Protein AF-A0A6A5ALA7-F1 (afdb_monomer)

Secondary structure (DSSP, 8-state):
--HHHHHHHHHHHHHHHHHHHTS--STTS----HHHHHHHHHHHTTTSTTHHHHHHHHHHHHHHTTT----HHHHHHHHHHHHS-HHHHH--GGGGTT---

Structure (mmCIF, N/CA/C/O backbone):
data_AF-A0A6A5ALA7-F1
#
_entry.id   AF-A0A6A5ALA7-F1
#
loop_
_atom_site.group_PDB
_atom_site.id
_atom_site.type_symbol
_atom_site.label_atom_id
_atom_site.label_alt_id
_atom_site.label_comp_id
_atom_site.label_asym_id
_atom_site.label_entity_id
_atom_site.label_seq_id
_atom_site.pdbx_PDB_ins_code
_atom_site.Cartn_x
_atom_site.Cartn_y
_atom_site.Cartn_z
_atom_site.occupancy
_atom_site.B_iso_or_equiv
_atom_site.auth_seq_id
_atom_site.auth_comp_id
_atom_site.auth_asym_id
_atom_site.auth_atom_id
_atom_site.pdbx_PDB_model_num
ATOM 1 N N . LEU A 1 1 ? 11.731 -14.757 -5.424 1.00 81.56 1 LEU A N 1
ATOM 2 C CA . LEU A 1 1 ? 10.448 -14.180 -4.951 1.00 81.56 1 LEU A CA 1
ATOM 3 C C . LEU A 1 1 ? 10.334 -12.790 -5.544 1.00 81.56 1 LEU A C 1
ATOM 5 O O . LEU A 1 1 ? 11.220 -11.986 -5.287 1.00 81.56 1 LEU A O 1
ATOM 9 N N . SER A 1 2 ? 9.305 -12.527 -6.345 1.00 92.06 2 SER A N 1
ATOM 10 C CA . SER A 1 2 ? 9.076 -11.188 -6.895 1.00 92.06 2 SER A CA 1
ATOM 11 C C . SER A 1 2 ? 8.409 -10.270 -5.867 1.00 92.06 2 SER A C 1
ATOM 13 O O . SER A 1 2 ? 7.791 -10.742 -4.903 1.00 92.06 2 SER A O 1
ATOM 15 N N . ARG A 1 3 ? 8.477 -8.948 -6.072 1.00 92.38 3 ARG A N 1
ATOM 16 C CA . ARG A 1 3 ? 7.771 -7.978 -5.209 1.00 92.38 3 ARG A CA 1
ATOM 17 C C . ARG A 1 3 ? 6.267 -8.250 -5.187 1.00 92.38 3 ARG A C 1
ATOM 19 O O . ARG A 1 3 ? 5.660 -8.158 -4.124 1.00 92.38 3 ARG A O 1
ATOM 26 N N . ARG A 1 4 ? 5.675 -8.667 -6.314 1.00 93.88 4 ARG A N 1
ATOM 27 C CA . ARG A 1 4 ? 4.261 -9.075 -6.394 1.00 93.88 4 ARG A CA 1
ATOM 28 C C . ARG A 1 4 ? 3.933 -10.216 -5.431 1.00 93.88 4 ARG A C 1
ATOM 30 O O . ARG A 1 4 ? 2.946 -10.139 -4.707 1.00 93.88 4 ARG A O 1
ATOM 37 N N . GLN A 1 5 ? 4.776 -11.248 -5.393 1.00 94.12 5 GLN A N 1
ATOM 38 C CA . GLN A 1 5 ? 4.588 -12.390 -4.492 1.00 94.12 5 GLN A CA 1
ATOM 39 C C . GLN A 1 5 ? 4.734 -11.981 -3.022 1.00 94.12 5 GLN A C 1
ATOM 41 O O . GLN A 1 5 ? 3.949 -12.418 -2.182 1.00 94.12 5 GLN A O 1
ATOM 46 N N . VAL A 1 6 ? 5.705 -11.115 -2.714 1.00 94.12 6 VAL A N 1
ATOM 47 C CA . VAL A 1 6 ? 5.907 -10.585 -1.357 1.00 94.12 6 VAL A CA 1
ATOM 48 C C . VAL A 1 6 ? 4.699 -9.773 -0.896 1.00 94.12 6 VAL A C 1
ATOM 50 O O . VAL A 1 6 ? 4.245 -9.959 0.232 1.00 94.12 6 VAL A O 1
ATOM 53 N N . VAL A 1 7 ? 4.154 -8.901 -1.751 1.00 94.81 7 VAL A N 1
ATOM 54 C CA . VAL A 1 7 ? 2.968 -8.111 -1.398 1.00 94.81 7 VAL A CA 1
ATOM 55 C C . VAL A 1 7 ? 1.755 -9.005 -1.181 1.00 94.81 7 VAL A C 1
ATOM 57 O O . VAL A 1 7 ? 1.094 -8.846 -0.160 1.00 94.81 7 VAL A O 1
ATOM 60 N N . ALA A 1 8 ? 1.490 -9.966 -2.071 1.00 95.12 8 ALA A N 1
ATOM 61 C CA . ALA A 1 8 ? 0.358 -10.880 -1.918 1.00 95.12 8 ALA A CA 1
ATOM 62 C C . ALA A 1 8 ? 0.407 -11.620 -0.569 1.00 95.12 8 ALA A C 1
ATOM 64 O O . ALA A 1 8 ? -0.545 -11.554 0.205 1.00 95.12 8 ALA A O 1
ATOM 65 N N . ALA A 1 9 ? 1.55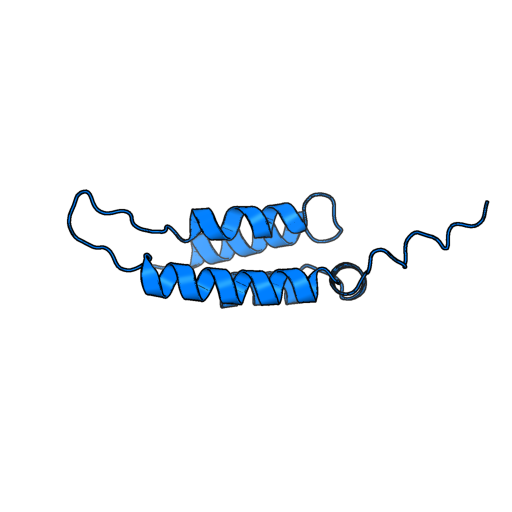8 -12.215 -0.232 1.00 95.62 9 ALA A N 1
ATOM 66 C CA . ALA A 1 9 ? 1.743 -12.905 1.045 1.00 95.62 9 ALA A CA 1
ATOM 67 C C . ALA A 1 9 ? 1.619 -11.965 2.258 1.00 95.62 9 ALA A C 1
ATOM 69 O O . ALA A 1 9 ? 1.106 -12.352 3.308 1.00 95.62 9 ALA A O 1
ATOM 70 N N . TYR A 1 10 ? 2.091 -10.721 2.131 1.00 95.88 10 TYR A N 1
ATOM 71 C CA . TYR A 1 10 ? 1.959 -9.732 3.196 1.00 95.88 10 TYR A CA 1
ATOM 72 C C . TYR A 1 10 ? 0.506 -9.298 3.408 1.00 95.88 10 TYR A C 1
ATOM 74 O O . TYR A 1 10 ? 0.100 -9.103 4.552 1.00 95.88 10 TYR A O 1
ATOM 82 N N . LEU A 1 11 ? -0.272 -9.143 2.335 1.00 95.12 11 LEU A N 1
ATOM 83 C CA . LEU A 1 11 ? -1.685 -8.778 2.421 1.00 95.12 11 LEU A CA 1
ATOM 84 C C . LEU A 1 11 ? -2.507 -9.887 3.079 1.00 95.12 11 LEU A C 1
ATOM 86 O O . LEU A 1 11 ? -3.314 -9.579 3.947 1.00 95.12 11 LEU A O 1
ATOM 90 N N . ASP A 1 12 ? -2.223 -11.158 2.784 1.00 95.81 12 ASP A N 1
ATOM 91 C CA . ASP A 1 12 ? -2.859 -12.287 3.479 1.00 95.81 12 ASP A CA 1
ATOM 92 C C . ASP A 1 12 ? -2.573 -12.243 4.991 1.00 95.81 12 ASP A C 1
ATOM 94 O O . ASP A 1 12 ? -3.479 -12.335 5.820 1.00 95.81 12 ASP A O 1
ATOM 98 N N . TYR A 1 13 ? -1.313 -12.000 5.369 1.00 94.56 13 TYR A N 1
ATOM 99 C CA . TYR A 1 13 ? -0.934 -11.791 6.769 1.00 94.56 13 TYR A CA 1
ATOM 100 C C . TYR A 1 13 ? -1.644 -10.580 7.399 1.00 94.56 13 TYR A C 1
ATOM 102 O O . TYR A 1 13 ? -2.051 -10.621 8.564 1.00 94.56 13 TYR A O 1
ATOM 110 N N . ALA A 1 14 ? -1.761 -9.478 6.661 1.00 93.25 14 ALA A N 1
ATOM 111 C CA . ALA A 1 14 ? -2.356 -8.248 7.156 1.00 93.25 14 ALA A CA 1
ATOM 112 C C . ALA A 1 14 ? -3.869 -8.398 7.384 1.00 93.25 14 ALA A C 1
ATOM 114 O O . ALA A 1 14 ? -4.365 -7.932 8.414 1.00 93.25 14 ALA A O 1
ATOM 115 N N . ASP A 1 15 ? -4.562 -9.107 6.493 1.00 91.31 15 ASP A N 1
ATOM 116 C CA . ASP A 1 15 ? -5.981 -9.446 6.619 1.00 91.31 15 ASP A CA 1
ATOM 117 C C . ASP A 1 15 ? -6.220 -10.308 7.870 1.00 91.31 15 ASP A C 1
ATOM 119 O O . ASP A 1 15 ? -7.071 -9.978 8.702 1.00 91.31 15 ASP A O 1
ATOM 123 N N . ASP A 1 16 ? -5.400 -11.342 8.093 1.00 92.44 16 ASP A N 1
ATOM 124 C CA . ASP A 1 16 ? -5.454 -12.176 9.304 1.00 92.44 16 ASP A CA 1
ATOM 125 C C . ASP A 1 16 ? -5.242 -11.355 10.584 1.00 92.44 16 ASP A C 1
ATOM 127 O O . ASP A 1 16 ? -5.908 -11.549 11.613 1.00 92.44 16 ASP A O 1
ATOM 131 N N . MET A 1 17 ? -4.303 -10.408 10.543 1.00 90.94 17 MET A N 1
ATOM 132 C CA . MET A 1 17 ? -4.038 -9.528 11.670 1.00 90.94 17 MET A CA 1
ATOM 133 C C . MET A 1 17 ? -5.192 -8.562 11.943 1.00 90.94 17 MET A C 1
ATOM 135 O O . MET A 1 17 ? -5.546 -8.362 13.111 1.00 90.94 17 MET A O 1
ATOM 139 N N . GLN A 1 18 ? -5.806 -7.987 10.908 1.00 87.50 18 GLN A N 1
ATOM 140 C CA . GLN A 1 18 ? -6.982 -7.133 11.064 1.00 87.50 18 GLN A CA 1
ATOM 141 C C . GLN A 1 18 ? -8.202 -7.926 11.541 1.00 87.50 18 GLN A C 1
ATOM 143 O O . GLN A 1 18 ? -8.902 -7.465 12.443 1.00 87.50 18 GLN A O 1
ATOM 148 N N . ALA A 1 19 ? -8.420 -9.146 11.055 1.00 86.44 19 ALA A N 1
ATOM 149 C CA . ALA A 1 19 ? -9.489 -10.013 11.546 1.00 86.44 19 ALA A CA 1
ATOM 150 C C . ALA A 1 19 ? -9.319 -10.338 13.042 1.00 86.44 19 ALA A C 1
ATOM 152 O O . ALA A 1 19 ? -10.278 -10.329 13.819 1.00 86.44 19 ALA A O 1
ATOM 153 N N . LYS A 1 20 ? -8.078 -10.587 13.477 1.00 86.69 20 LYS A N 1
ATOM 154 C CA . LYS A 1 20 ? -7.775 -10.964 14.863 1.00 86.69 20 LYS A CA 1
ATOM 155 C C . LYS A 1 20 ? -7.741 -9.776 15.833 1.00 86.69 20 LYS A C 1
ATOM 157 O O . LYS A 1 20 ? -8.173 -9.925 16.981 1.00 86.69 20 LYS A O 1
ATOM 162 N N . TRP A 1 21 ? -7.227 -8.624 15.396 1.00 83.94 21 TRP A N 1
ATOM 163 C CA . TRP A 1 21 ? -6.884 -7.481 16.257 1.00 83.94 21 TRP A CA 1
ATOM 164 C C . TRP A 1 21 ? -7.418 -6.121 15.776 1.00 83.94 21 TRP A C 1
ATOM 166 O O . TRP A 1 21 ? -7.229 -5.126 16.471 1.00 83.94 21 TRP A O 1
ATOM 176 N N . GLY A 1 22 ? -8.048 -6.033 14.605 1.00 73.31 22 GLY A N 1
ATOM 177 C CA . GLY A 1 22 ? -8.516 -4.779 13.995 1.00 73.31 22 GLY A CA 1
ATOM 178 C C . GLY A 1 22 ? -9.863 -4.274 14.524 1.00 73.31 22 GLY A C 1
ATOM 179 O O . GLY A 1 22 ? -10.127 -3.075 14.490 1.00 73.31 22 GLY A O 1
ATOM 180 N N . SER A 1 23 ? -10.705 -5.149 15.085 1.00 68.62 23 SER A N 1
ATOM 181 C CA . SER A 1 23 ? -11.929 -4.723 15.775 1.00 68.62 23 SER A CA 1
ATOM 182 C C . SER A 1 23 ? -11.572 -3.978 17.065 1.00 68.62 23 SER A C 1
ATOM 184 O O . SER A 1 23 ? -10.841 -4.529 17.893 1.00 68.62 23 SER A O 1
ATOM 186 N N . VAL A 1 24 ? -12.114 -2.774 17.282 1.00 64.44 24 VAL A N 1
ATOM 187 C CA . VAL A 1 24 ? -11.949 -2.042 18.548 1.00 64.44 24 VAL A CA 1
ATOM 188 C C . VAL A 1 24 ? -12.513 -2.889 19.686 1.00 64.44 24 VAL A C 1
ATOM 190 O O . VAL A 1 24 ? -13.726 -3.027 19.847 1.00 64.44 24 VAL A O 1
ATOM 193 N N . ARG A 1 25 ? -11.622 -3.475 20.484 1.00 62.03 25 ARG A N 1
ATOM 194 C CA . ARG A 1 25 ? -11.988 -4.098 21.753 1.00 62.03 25 ARG A CA 1
ATOM 195 C C . ARG A 1 25 ? -11.850 -3.073 22.876 1.00 62.03 25 ARG A C 1
ATOM 197 O O . ARG A 1 25 ? -11.359 -1.968 22.670 1.00 62.03 25 ARG A O 1
ATOM 204 N N . LYS A 1 26 ? -12.360 -3.432 24.054 1.00 66.62 26 LYS A N 1
ATOM 205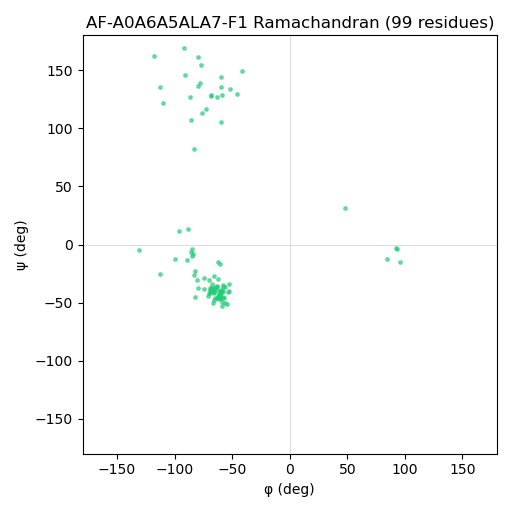 C CA . LYS A 1 26 ? -12.494 -2.570 25.242 1.00 66.62 26 LYS A CA 1
ATOM 206 C C . LYS A 1 26 ? -11.265 -1.664 25.477 1.00 66.62 26 LYS A C 1
ATOM 208 O O . LYS A 1 26 ? -10.147 -2.100 25.196 1.00 66.62 26 LYS A O 1
ATOM 213 N N . PRO A 1 27 ? -11.443 -0.462 26.062 1.00 67.75 27 PRO A N 1
ATOM 214 C CA . PRO A 1 27 ? -10.332 0.418 26.428 1.00 67.75 27 PRO A CA 1
ATOM 215 C C . PRO A 1 27 ? -9.205 -0.346 27.142 1.00 67.75 27 PRO A C 1
ATOM 217 O O . PRO A 1 27 ? -9.470 -1.108 28.071 1.00 67.75 27 PRO A O 1
ATOM 220 N N . GLY A 1 28 ? -7.963 -0.173 26.682 1.00 69.94 28 GLY A N 1
ATOM 221 C CA . GLY A 1 28 ? -6.786 -0.889 27.195 1.00 69.94 28 GLY A CA 1
ATOM 222 C C . GLY A 1 28 ? -6.425 -2.183 26.454 1.00 69.94 28 GLY A C 1
ATOM 223 O O . GLY A 1 28 ? -5.410 -2.793 26.781 1.00 69.94 28 GLY A O 1
ATOM 224 N N . GLN A 1 29 ? -7.204 -2.606 25.453 1.00 71.44 29 GLN A N 1
ATOM 225 C CA . GLN A 1 29 ? -6.824 -3.709 24.567 1.00 71.44 29 GLN A CA 1
ATOM 226 C C . GLN A 1 29 ? -6.072 -3.209 23.333 1.00 71.44 29 GLN A C 1
ATOM 228 O O . GLN A 1 29 ? -6.343 -2.129 22.811 1.00 71.44 29 GLN A O 1
ATOM 233 N N . TYR A 1 30 ? -5.124 -4.021 22.867 1.00 70.69 30 TYR A N 1
ATOM 234 C CA . TYR A 1 30 ? -4.403 -3.761 21.629 1.00 70.69 30 TYR A CA 1
ATOM 235 C C . TYR A 1 30 ? -5.370 -3.781 20.439 1.00 70.69 30 TYR A C 1
ATOM 237 O O . TYR A 1 30 ? -6.098 -4.757 20.251 1.00 70.69 30 TYR A O 1
ATOM 245 N N . ALA A 1 31 ? -5.342 -2.716 19.642 1.00 75.94 31 ALA A N 1
ATOM 246 C CA . ALA A 1 31 ? -5.979 -2.651 18.335 1.00 75.94 31 ALA A CA 1
ATOM 247 C C . ALA A 1 31 ? -4.879 -2.560 17.280 1.00 75.94 31 ALA A C 1
ATOM 249 O O . ALA A 1 31 ? -3.933 -1.793 17.469 1.00 75.94 31 ALA A O 1
ATOM 250 N N . MET A 1 32 ? -4.993 -3.319 16.190 1.00 83.31 32 MET A N 1
ATOM 251 C CA . MET A 1 32 ? -4.058 -3.229 15.072 1.00 83.31 32 MET A CA 1
ATOM 252 C C . MET A 1 32 ? -4.501 -2.123 14.105 1.00 83.31 32 MET A C 1
ATOM 254 O O . MET A 1 32 ? -5.470 -2.317 13.370 1.00 83.31 32 MET A O 1
ATOM 258 N N . PRO A 1 33 ? -3.814 -0.966 14.062 1.00 80.75 33 PRO A N 1
ATOM 259 C CA . PRO A 1 33 ? -4.193 0.116 13.168 1.00 80.75 33 PRO A CA 1
ATOM 260 C C . PRO A 1 33 ? -3.727 -0.197 11.744 1.00 80.75 33 PRO A C 1
ATOM 262 O O . PRO A 1 33 ? -2.581 -0.601 11.542 1.00 80.75 33 PRO A O 1
ATOM 265 N N . THR A 1 34 ? -4.561 0.092 10.745 1.00 81.69 34 THR A N 1
ATOM 266 C CA . THR A 1 34 ? -4.226 -0.065 9.316 1.00 81.69 34 THR A CA 1
ATOM 267 C C . THR A 1 34 ? -2.917 0.637 8.936 1.00 81.69 34 THR A C 1
ATOM 269 O O . THR A 1 34 ? -2.141 0.129 8.133 1.00 81.69 34 THR A O 1
ATOM 272 N N . SER A 1 35 ? -2.610 1.778 9.562 1.00 82.44 35 SER A N 1
ATOM 273 C CA . SER A 1 35 ? -1.364 2.519 9.325 1.00 82.44 35 SER A CA 1
ATOM 274 C C . SER A 1 35 ? -0.098 1.739 9.700 1.00 82.44 35 SER A C 1
ATOM 276 O O . SER A 1 35 ? 0.946 1.945 9.079 1.00 82.44 35 SER A O 1
ATOM 278 N N . LEU A 1 36 ? -0.172 0.832 10.682 1.00 87.38 36 LEU A N 1
ATOM 279 C CA . LEU A 1 36 ? 0.953 -0.018 11.076 1.00 87.38 36 LEU A CA 1
ATOM 280 C C . LEU A 1 36 ? 1.260 -1.060 9.993 1.00 87.38 36 LEU A C 1
ATOM 282 O O . LEU A 1 36 ? 2.426 -1.276 9.670 1.00 87.38 36 LEU A O 1
ATOM 286 N N . LEU A 1 37 ? 0.214 -1.652 9.415 1.00 91.06 37 LEU A N 1
ATOM 287 C CA . LEU A 1 37 ? 0.307 -2.643 8.340 1.00 91.06 37 LEU A CA 1
ATOM 288 C C . LEU A 1 37 ? 0.666 -2.004 6.988 1.00 91.06 37 LEU A C 1
ATOM 290 O O . LEU A 1 37 ? 1.343 -2.602 6.165 1.00 91.06 37 LEU A O 1
ATOM 294 N N . MET A 1 38 ? 0.294 -0.744 6.768 1.00 90.25 38 MET A N 1
ATOM 295 C CA . MET A 1 38 ? 0.630 -0.023 5.536 1.00 90.25 38 MET A CA 1
ATOM 296 C C . MET A 1 38 ? 2.129 0.319 5.428 1.00 90.25 38 MET A C 1
ATOM 298 O O . MET A 1 38 ? 2.690 0.403 4.336 1.00 90.25 38 MET A O 1
ATOM 302 N N . LYS A 1 39 ? 2.816 0.542 6.556 1.00 90.56 39 LYS A N 1
ATOM 303 C CA . LYS A 1 39 ? 4.185 1.087 6.556 1.00 90.56 39 LYS A CA 1
ATOM 304 C C . LYS A 1 39 ? 5.219 0.194 5.843 1.00 90.56 39 LYS A C 1
ATOM 306 O O . LYS A 1 39 ? 5.997 0.749 5.063 1.00 90.56 39 LYS A O 1
ATOM 311 N N . PRO A 1 40 ? 5.268 -1.137 6.057 1.00 92.31 40 PRO A N 1
ATOM 312 C CA . PRO A 1 40 ? 6.182 -2.010 5.318 1.00 92.31 40 PRO A CA 1
ATOM 313 C C . PRO A 1 40 ? 5.951 -1.969 3.804 1.00 92.31 40 PRO A C 1
ATOM 315 O O . PRO A 1 40 ? 6.914 -1.884 3.047 1.00 92.31 40 PRO A O 1
ATOM 318 N N . LEU A 1 41 ? 4.690 -1.919 3.368 1.00 92.19 41 LEU A N 1
ATOM 319 C CA . LEU A 1 41 ? 4.313 -1.875 1.953 1.00 92.19 41 LEU A CA 1
ATOM 320 C C . LEU A 1 41 ? 4.769 -0.580 1.267 1.00 92.19 41 LEU A C 1
ATOM 322 O O . LEU A 1 41 ? 5.340 -0.617 0.181 1.00 92.19 41 LEU A O 1
ATOM 326 N N . LEU A 1 42 ? 4.623 0.572 1.929 1.00 88.62 42 LEU A N 1
ATOM 327 C CA . LEU A 1 42 ? 5.128 1.848 1.399 1.00 88.62 42 LEU A CA 1
ATOM 328 C C . LEU A 1 42 ? 6.660 1.901 1.313 1.00 88.62 42 LEU A C 1
ATOM 330 O O . LEU A 1 42 ? 7.211 2.665 0.515 1.00 88.62 42 LEU A O 1
ATOM 334 N N . ASN A 1 43 ? 7.351 1.139 2.162 1.00 91.25 43 ASN A N 1
ATOM 335 C CA . ASN A 1 43 ? 8.807 1.062 2.163 1.00 91.25 43 ASN A CA 1
ATOM 336 C C . ASN A 1 43 ? 9.348 0.067 1.132 1.00 91.25 43 ASN A C 1
ATOM 338 O O . ASN A 1 43 ? 10.457 0.279 0.654 1.00 91.25 43 ASN A O 1
ATOM 342 N N . LEU A 1 44 ? 8.572 -0.954 0.755 1.00 91.19 44 LEU A N 1
ATOM 343 C CA . LEU A 1 44 ? 8.962 -1.949 -0.249 1.00 91.19 44 LEU A CA 1
ATOM 344 C C . LEU A 1 44 ? 9.301 -1.314 -1.606 1.00 91.19 44 LEU A C 1
ATOM 346 O O . LEU A 1 44 ? 10.209 -1.767 -2.292 1.00 91.19 44 LEU A O 1
ATOM 350 N N . PHE A 1 45 ? 8.603 -0.237 -1.971 1.00 89.81 45 PHE A N 1
ATOM 351 C CA . PHE A 1 45 ? 8.831 0.495 -3.220 1.00 89.81 45 PHE A CA 1
ATOM 352 C C . PHE A 1 45 ? 9.745 1.718 -3.044 1.00 89.81 45 PHE A C 1
ATOM 354 O O . PHE A 1 45 ? 9.813 2.589 -3.909 1.00 89.81 45 PHE A O 1
ATOM 361 N N . ASN A 1 46 ? 10.415 1.874 -1.901 1.00 89.19 46 ASN A N 1
ATOM 362 C CA . ASN A 1 46 ? 11.219 3.064 -1.658 1.00 89.19 46 ASN A CA 1
ATOM 363 C C . ASN A 1 46 ? 12.502 3.049 -2.501 1.00 89.19 46 ASN A C 1
ATOM 365 O O . ASN A 1 46 ? 13.365 2.210 -2.291 1.00 89.19 46 ASN A O 1
ATOM 369 N N . GLY A 1 47 ? 12.641 4.019 -3.406 1.00 88.50 47 GLY A N 1
ATOM 370 C CA . GLY A 1 47 ? 13.758 4.081 -4.357 1.00 88.50 47 GLY A CA 1
ATOM 371 C C . GLY A 1 47 ? 13.430 3.470 -5.721 1.00 88.50 47 GLY A C 1
ATOM 372 O O . GLY A 1 47 ? 14.104 3.791 -6.692 1.00 88.50 47 GLY A O 1
ATOM 373 N N . GLU A 1 48 ? 12.345 2.702 -5.813 1.00 91.31 48 GLU A N 1
ATOM 374 C CA . GLU A 1 48 ? 11.871 2.106 -7.060 1.00 91.31 48 GLU A CA 1
ATOM 375 C C . GLU A 1 48 ? 11.156 3.116 -7.959 1.00 91.31 48 GLU A C 1
ATOM 377 O O . GLU A 1 48 ? 10.537 4.090 -7.495 1.00 91.31 48 GLU A O 1
ATOM 382 N N . PHE A 1 49 ? 11.163 2.835 -9.263 1.00 90.75 49 PHE A N 1
ATOM 383 C CA . PHE A 1 49 ? 10.306 3.544 -10.204 1.00 90.75 49 PHE A CA 1
ATOM 384 C C . PHE A 1 49 ? 8.834 3.354 -9.804 1.00 90.75 49 PHE A C 1
ATOM 386 O O . PHE A 1 49 ? 8.378 2.241 -9.557 1.00 90.75 49 PHE A O 1
ATOM 393 N N . GLY A 1 50 ? 8.093 4.460 -9.695 1.00 90.81 50 GLY A N 1
ATOM 394 C CA . GLY A 1 50 ? 6.700 4.445 -9.238 1.00 90.81 50 GLY A CA 1
ATOM 395 C C . GLY A 1 50 ? 6.502 4.464 -7.714 1.00 90.81 50 GLY A C 1
ATOM 396 O O . GLY A 1 50 ? 5.415 4.793 -7.243 1.00 90.81 50 GLY A O 1
ATOM 397 N N . GLY A 1 51 ? 7.540 4.248 -6.899 1.00 92.12 51 GLY A N 1
ATOM 398 C CA . GLY A 1 51 ? 7.394 4.191 -5.437 1.00 92.12 51 GLY A CA 1
ATOM 399 C C . GLY A 1 51 ? 6.920 5.491 -4.778 1.00 92.12 51 GLY A C 1
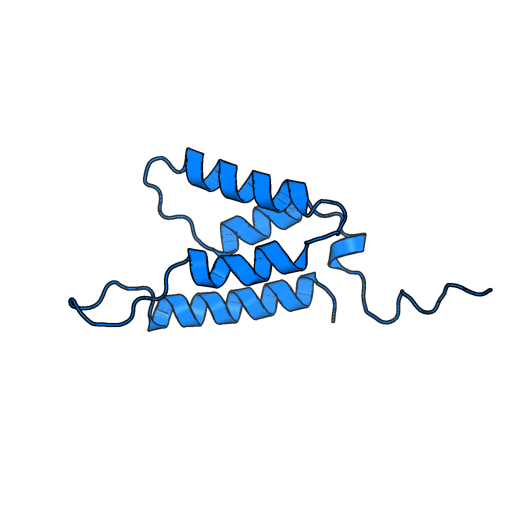ATOM 400 O O . GLY A 1 51 ? 6.123 5.487 -3.836 1.00 92.12 51 GLY A O 1
ATOM 401 N N . LYS A 1 52 ? 7.355 6.647 -5.301 1.00 93.62 52 LYS A N 1
ATOM 402 C CA . LYS A 1 52 ? 6.814 7.956 -4.882 1.00 93.62 52 LYS A CA 1
ATOM 403 C C . LYS A 1 52 ? 5.354 8.136 -5.306 1.00 93.62 52 LYS A C 1
ATOM 405 O O . LYS A 1 52 ? 4.610 8.800 -4.586 1.00 93.62 52 LYS A O 1
ATOM 410 N N . ALA A 1 53 ? 4.961 7.581 -6.454 1.00 94.25 53 ALA A N 1
ATOM 411 C CA . ALA A 1 53 ? 3.589 7.646 -6.943 1.00 94.25 53 ALA A CA 1
ATOM 412 C C . ALA A 1 53 ? 2.661 6.790 -6.070 1.00 94.25 53 ALA A C 1
ATOM 414 O O . ALA A 1 53 ? 1.646 7.319 -5.635 1.00 94.25 53 ALA A O 1
ATOM 415 N N . VAL A 1 54 ? 3.077 5.587 -5.650 1.00 93.56 54 VAL A N 1
ATOM 416 C CA . VAL A 1 54 ? 2.333 4.761 -4.674 1.00 93.56 54 VAL A CA 1
ATOM 417 C C . VAL A 1 54 ? 2.039 5.531 -3.388 1.00 93.56 54 VAL A C 1
ATOM 419 O O . VAL A 1 54 ? 0.890 5.622 -2.962 1.00 93.56 54 VAL A O 1
ATOM 422 N N . LYS A 1 55 ? 3.058 6.158 -2.780 1.00 92.19 55 LYS A N 1
ATOM 423 C CA . LYS A 1 55 ? 2.875 6.952 -1.549 1.00 92.19 55 LYS A CA 1
ATOM 424 C C . LYS A 1 55 ? 1.854 8.080 -1.733 1.00 92.19 55 LYS A C 1
ATOM 426 O O . LYS A 1 55 ? 1.059 8.333 -0.831 1.00 92.19 55 LYS A O 1
ATOM 431 N N . ARG A 1 56 ? 1.876 8.757 -2.887 1.00 94.06 56 ARG A N 1
ATOM 432 C CA . ARG A 1 56 ? 0.919 9.824 -3.217 1.00 94.06 56 ARG A CA 1
ATOM 433 C C . ARG A 1 56 ? -0.480 9.275 -3.478 1.00 94.06 56 ARG A C 1
ATOM 435 O O . ARG A 1 56 ? -1.425 9.839 -2.946 1.00 94.06 56 ARG A O 1
ATOM 442 N N . HIS A 1 57 ? -0.597 8.186 -4.233 1.00 94.00 57 HIS A N 1
ATOM 443 C CA . HIS A 1 57 ? -1.866 7.537 -4.547 1.00 94.00 57 HIS A CA 1
ATOM 444 C C . HIS A 1 57 ? -2.585 7.112 -3.258 1.00 94.00 57 HIS A C 1
ATOM 446 O O . HIS A 1 57 ? -3.729 7.498 -3.029 1.00 94.00 57 HIS A O 1
ATOM 452 N N . VAL A 1 58 ? -1.884 6.420 -2.351 1.00 91.75 58 VAL A N 1
ATOM 453 C CA . 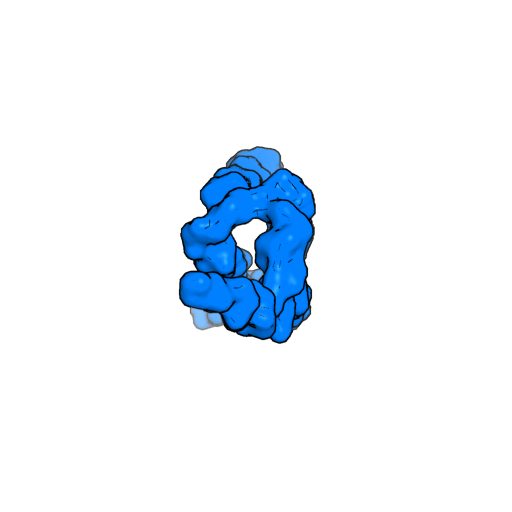VAL A 1 58 ? -2.442 6.004 -1.053 1.00 91.75 58 VAL A CA 1
ATOM 454 C C . VAL A 1 58 ? -2.850 7.212 -0.202 1.00 91.75 58 VAL A C 1
ATOM 456 O O . VAL A 1 58 ? -3.930 7.213 0.385 1.00 91.75 58 VAL A O 1
ATOM 459 N N . ALA A 1 59 ? -2.020 8.260 -0.142 1.00 90.50 59 ALA A N 1
ATOM 460 C CA . ALA A 1 59 ? -2.349 9.474 0.606 1.00 90.50 59 ALA A CA 1
ATOM 461 C C . ALA A 1 59 ? -3.585 10.196 0.041 1.00 90.50 59 ALA A C 1
ATOM 463 O O . ALA A 1 59 ? -4.415 10.668 0.816 1.00 90.50 59 ALA A O 1
ATOM 464 N N . GLN A 1 60 ? -3.721 10.247 -1.287 1.00 92.62 60 GLN A N 1
ATOM 465 C CA . GLN A 1 60 ? -4.857 10.861 -1.968 1.00 92.62 60 GLN A CA 1
ATOM 466 C C . GLN A 1 60 ? -6.147 10.081 -1.698 1.00 92.62 60 GLN A C 1
ATOM 468 O O . GLN A 1 60 ? -7.107 10.663 -1.203 1.00 92.62 60 GLN A O 1
ATOM 473 N N . ARG A 1 61 ? -6.141 8.752 -1.884 1.00 91.00 61 ARG A N 1
ATOM 474 C CA . ARG A 1 61 ? -7.279 7.884 -1.524 1.00 91.00 61 ARG A CA 1
ATOM 475 C C . ARG A 1 61 ? -7.703 8.072 -0.069 1.00 91.00 61 ARG A C 1
ATOM 477 O O . ARG A 1 61 ? -8.890 8.140 0.231 1.00 91.00 61 ARG A O 1
ATOM 484 N N . TRP A 1 62 ? -6.740 8.203 0.843 1.00 87.50 62 TRP A N 1
ATOM 485 C CA . TRP A 1 62 ? -7.023 8.428 2.259 1.00 87.50 62 TRP A CA 1
ATOM 486 C C . TRP A 1 62 ? -7.669 9.790 2.541 1.00 87.50 62 TRP A C 1
ATOM 488 O O . TRP A 1 62 ? -8.536 9.879 3.412 1.00 87.50 62 TRP A O 1
ATOM 498 N N . ALA A 1 63 ? -7.255 10.840 1.828 1.00 89.50 63 ALA A N 1
ATOM 499 C CA . ALA A 1 63 ? -7.858 12.168 1.920 1.00 89.50 63 ALA A CA 1
ATOM 500 C C . ALA A 1 63 ? -9.281 12.192 1.333 1.00 89.50 63 ALA A C 1
ATOM 502 O O . ALA A 1 63 ? -10.172 12.818 1.908 1.00 89.50 63 ALA A O 1
ATOM 503 N N . ASP A 1 64 ? -9.499 11.451 0.246 1.00 91.31 64 ASP A N 1
ATOM 504 C CA . ASP A 1 64 ? -10.749 11.454 -0.520 1.00 91.31 64 ASP A CA 1
ATOM 505 C C . ASP A 1 64 ? -11.814 10.493 0.018 1.00 91.31 64 ASP A C 1
ATOM 507 O O . ASP A 1 64 ? -12.951 10.526 -0.440 1.00 91.31 64 ASP A O 1
ATOM 511 N N . ARG A 1 65 ? -11.494 9.666 1.020 1.00 88.06 65 ARG A N 1
ATOM 512 C CA . ARG A 1 65 ? -12.383 8.597 1.508 1.00 88.06 65 ARG A CA 1
ATOM 513 C C . ARG A 1 65 ? -13.736 9.060 2.056 1.00 88.06 65 ARG A C 1
ATOM 515 O O . ARG A 1 65 ? -14.595 8.232 2.287 1.00 88.06 65 ARG A O 1
ATOM 522 N N . GLN A 1 66 ? -13.924 10.341 2.386 1.00 88.88 66 GLN A N 1
ATOM 523 C CA . GLN A 1 66 ? -15.204 10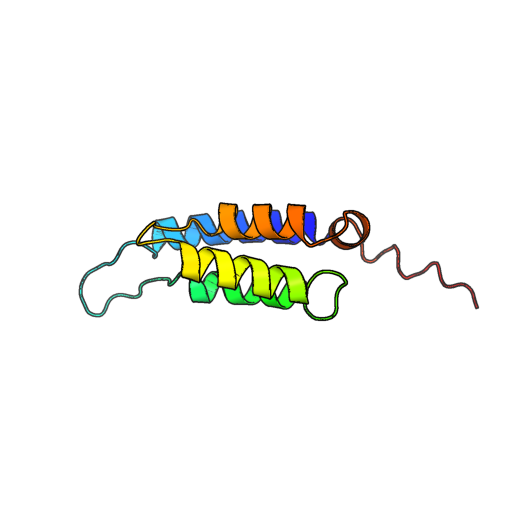.887 2.890 1.00 88.88 66 GLN A CA 1
ATOM 524 C C . GLN A 1 66 ? -15.887 10.075 4.025 1.00 88.88 66 GLN A C 1
ATOM 526 O O . GLN A 1 66 ? -17.106 10.073 4.160 1.00 88.88 66 GLN A O 1
ATOM 531 N N . GLY A 1 67 ? -15.103 9.412 4.884 1.00 80.44 67 GLY A N 1
ATOM 532 C CA . GLY A 1 67 ? -15.609 8.564 5.976 1.00 80.44 67 GLY A CA 1
ATOM 533 C C . GLY A 1 67 ? -15.760 7.076 5.632 1.00 80.44 67 GLY A C 1
ATOM 534 O O . GLY A 1 67 ? -16.052 6.288 6.528 1.00 80.44 67 GLY A O 1
ATOM 535 N N . GLU A 1 68 ? -15.505 6.686 4.384 1.00 83.31 68 GLU A N 1
ATOM 536 C CA . GLU A 1 68 ? -15.379 5.301 3.942 1.00 83.31 68 GLU A CA 1
ATOM 537 C C . GLU A 1 68 ? -14.243 4.593 4.689 1.00 83.31 68 GLU A C 1
ATOM 539 O O . GLU A 1 68 ? -13.140 5.128 4.880 1.00 83.31 68 GLU A O 1
ATOM 544 N N . GLN A 1 69 ? -14.528 3.365 5.118 1.00 79.81 69 GLN A N 1
ATOM 545 C CA . GLN A 1 69 ? -13.506 2.453 5.593 1.00 79.81 69 GLN A CA 1
ATOM 546 C C . GLN A 1 69 ? -12.764 1.896 4.379 1.00 79.81 69 GLN A C 1
ATOM 548 O O . GLN A 1 69 ? -13.328 1.153 3.586 1.00 79.81 69 GLN A O 1
ATOM 553 N N . LEU A 1 70 ? -11.494 2.266 4.255 1.00 83.06 70 LEU A N 1
ATOM 554 C CA . LEU A 1 70 ? -10.631 1.759 3.199 1.00 83.06 70 LEU A CA 1
ATOM 555 C C . LEU A 1 70 ? -9.992 0.443 3.637 1.00 83.06 70 LEU A C 1
ATOM 557 O O . LEU A 1 70 ? -9.329 0.389 4.680 1.00 83.06 70 LEU A O 1
ATOM 561 N N . GLU A 1 71 ? -10.146 -0.581 2.809 1.00 86.62 71 GLU A N 1
ATOM 562 C CA . GLU A 1 71 ? -9.492 -1.869 2.999 1.00 86.62 71 GLU A CA 1
ATOM 563 C C . GLU A 1 71 ? -8.035 -1.801 2.527 1.00 86.62 71 GLU A C 1
ATOM 565 O O . GLU A 1 71 ? -7.712 -1.222 1.487 1.00 86.62 71 GLU A O 1
ATOM 570 N N . LEU A 1 72 ? -7.126 -2.371 3.324 1.00 89.12 72 LEU A N 1
ATOM 571 C CA . LEU A 1 72 ? -5.687 -2.293 3.063 1.00 89.12 72 LEU A CA 1
ATOM 572 C C . LEU A 1 72 ? -5.324 -2.919 1.713 1.00 89.12 72 LEU A C 1
ATOM 574 O O . LEU A 1 72 ? -4.517 -2.353 0.977 1.00 89.12 72 LEU A O 1
ATOM 578 N N . ARG A 1 73 ? -5.929 -4.068 1.403 1.00 92.31 73 ARG A N 1
ATOM 579 C CA . ARG A 1 73 ? -5.718 -4.804 0.156 1.00 92.31 73 ARG A CA 1
ATOM 580 C C . ARG A 1 73 ? -6.063 -3.961 -1.066 1.00 92.31 73 ARG A C 1
ATOM 582 O O . ARG A 1 73 ? -5.199 -3.765 -1.913 1.00 92.31 73 ARG A O 1
ATOM 589 N N . ASP A 1 74 ? -7.264 -3.388 -1.093 1.00 91.06 74 ASP A N 1
ATOM 590 C CA . ASP A 1 74 ? -7.731 -2.538 -2.196 1.00 91.06 74 ASP A CA 1
ATOM 591 C C . ASP A 1 74 ? -6.801 -1.338 -2.427 1.00 91.06 74 ASP A C 1
ATOM 593 O O . ASP A 1 74 ? -6.378 -1.067 -3.554 1.00 91.06 74 ASP A O 1
ATOM 597 N N . LEU A 1 75 ? -6.395 -0.664 -1.343 1.00 91.44 75 LEU A N 1
ATOM 598 C CA . LEU A 1 75 ? -5.486 0.481 -1.421 1.00 91.44 75 LEU A CA 1
ATOM 599 C C . LEU A 1 75 ? -4.138 0.131 -2.049 1.00 91.44 75 LEU A C 1
ATOM 601 O O . LEU A 1 75 ? -3.552 0.947 -2.762 1.00 91.44 75 LEU A O 1
ATOM 605 N N . VAL A 1 76 ? -3.616 -1.047 -1.729 1.00 93.00 76 VAL A N 1
ATOM 606 C CA . VAL A 1 76 ? -2.279 -1.474 -2.140 1.00 93.00 76 VAL A CA 1
ATOM 607 C C . VAL A 1 76 ? -2.308 -2.017 -3.559 1.00 93.00 76 VAL A C 1
ATOM 609 O O . VAL A 1 76 ? -1.461 -1.629 -4.359 1.00 93.00 76 VAL A O 1
ATOM 612 N N . GLU A 1 77 ? -3.289 -2.857 -3.886 1.00 93.75 77 GLU A N 1
ATOM 613 C CA . GLU A 1 77 ? -3.445 -3.439 -5.219 1.00 93.75 77 GLU A CA 1
ATOM 614 C C . GLU A 1 77 ? -3.707 -2.348 -6.267 1.00 93.75 77 GLU A C 1
ATOM 616 O O . GLU A 1 77 ? -2.983 -2.292 -7.262 1.00 93.75 77 GLU A O 1
ATOM 621 N N . THR A 1 78 ? -4.613 -1.399 -5.987 1.00 93.88 78 THR A N 1
ATOM 622 C CA . THR A 1 78 ? -4.868 -0.255 -6.885 1.00 93.88 78 THR A CA 1
ATOM 623 C C . THR A 1 78 ? -3.610 0.596 -7.073 1.00 93.88 78 THR A C 1
ATOM 625 O O . THR A 1 78 ? -3.235 0.941 -8.193 1.00 93.88 78 THR A O 1
ATOM 628 N N . ALA A 1 79 ? -2.901 0.915 -5.983 1.00 93.56 79 ALA A N 1
ATOM 629 C CA . ALA A 1 79 ? -1.687 1.720 -6.079 1.00 93.56 79 ALA A CA 1
ATOM 630 C C . ALA A 1 79 ? -0.581 0.999 -6.864 1.00 93.56 79 ALA A C 1
ATOM 632 O O . ALA A 1 79 ? 0.160 1.646 -7.601 1.00 93.56 79 ALA A O 1
ATOM 633 N N . MET A 1 80 ? -0.450 -0.321 -6.723 1.00 94.31 80 MET A N 1
ATOM 634 C CA . MET A 1 80 ? 0.511 -1.108 -7.496 1.00 94.31 80 MET A CA 1
ATOM 635 C C . MET A 1 80 ? 0.171 -1.118 -8.981 1.00 94.31 80 MET A C 1
ATOM 637 O O . MET A 1 80 ? 1.065 -0.877 -9.788 1.00 94.31 80 MET A O 1
ATOM 641 N N . GLU A 1 81 ? -1.091 -1.375 -9.325 1.00 94.56 81 GLU A N 1
ATOM 642 C CA . GLU A 1 81 ? -1.560 -1.421 -10.710 1.00 94.56 81 GLU A CA 1
ATOM 643 C C . GLU A 1 81 ? -1.366 -0.077 -11.421 1.00 94.56 81 GLU A C 1
ATOM 645 O O . GLU A 1 81 ? -0.864 -0.035 -12.543 1.00 94.56 81 GLU A O 1
ATOM 650 N N . GLU A 1 82 ? -1.691 1.031 -10.753 1.00 94.56 82 GLU A N 1
ATOM 651 C CA . GLU A 1 82 ? -1.610 2.357 -11.366 1.00 94.56 82 GLU A CA 1
ATOM 652 C C . GLU A 1 82 ? -0.197 2.951 -11.386 1.00 94.56 82 GLU A C 1
ATOM 654 O O . GLU A 1 82 ? 0.122 3.763 -12.257 1.00 94.56 82 GLU A O 1
ATOM 659 N N . CYS A 1 83 ? 0.645 2.616 -10.403 1.00 95.38 83 CYS A N 1
ATOM 660 C CA . CYS A 1 83 ? 1.894 3.348 -10.182 1.00 95.38 83 CYS A CA 1
ATOM 661 C C . CYS A 1 83 ? 3.162 2.549 -10.475 1.00 95.38 83 CYS A C 1
ATOM 663 O O . CYS A 1 83 ? 4.194 3.176 -10.723 1.00 95.38 83 CYS A O 1
ATOM 665 N N . ILE A 1 84 ? 3.139 1.214 -10.393 1.00 93.38 84 ILE A N 1
ATOM 666 C CA . ILE A 1 84 ? 4.352 0.395 -10.484 1.00 93.38 84 ILE A CA 1
ATOM 667 C C . ILE A 1 84 ? 4.363 -0.396 -11.801 1.00 93.38 84 ILE A C 1
ATOM 669 O O . ILE A 1 84 ? 3.472 -1.208 -12.038 1.00 93.38 84 ILE A O 1
ATOM 673 N N . PRO A 1 85 ? 5.391 -0.234 -12.656 1.00 93.62 85 PRO A N 1
ATOM 674 C CA . PRO A 1 85 ? 5.533 -1.052 -13.855 1.00 93.62 85 PRO A CA 1
ATOM 675 C C . PRO A 1 85 ? 5.656 -2.541 -13.521 1.00 93.62 85 PRO A C 1
ATOM 677 O O . PRO A 1 85 ? 6.343 -2.910 -12.567 1.00 93.62 85 PRO A O 1
ATOM 680 N N . ALA A 1 86 ? 5.086 -3.403 -14.368 1.00 92.50 86 ALA A N 1
ATOM 681 C CA . ALA A 1 86 ? 5.155 -4.857 -14.195 1.00 92.50 86 ALA A CA 1
ATOM 682 C C . ALA A 1 86 ? 6.598 -5.367 -14.028 1.00 92.50 86 ALA A C 1
ATOM 684 O O . ALA A 1 86 ? 6.858 -6.157 -13.132 1.00 92.50 86 ALA A O 1
ATOM 685 N N . ALA A 1 87 ? 7.558 -4.822 -14.786 1.00 90.75 87 ALA A N 1
ATOM 686 C CA . ALA A 1 87 ? 8.973 -5.178 -14.661 1.00 90.75 87 ALA A CA 1
ATOM 687 C C . ALA A 1 87 ? 9.533 -4.982 -13.237 1.00 90.75 87 ALA A C 1
ATOM 689 O O . ALA A 1 87 ? 10.310 -5.800 -12.770 1.00 90.75 87 ALA A O 1
ATOM 690 N N . VAL A 1 88 ? 9.100 -3.945 -12.510 1.00 90.06 88 VAL A N 1
ATOM 691 C CA . VAL A 1 88 ? 9.520 -3.714 -11.113 1.00 90.06 88 VAL A CA 1
ATOM 692 C C . VAL A 1 88 ? 8.835 -4.705 -10.163 1.00 90.06 88 VAL A C 1
ATOM 694 O O . VAL A 1 88 ? 9.446 -5.175 -9.199 1.00 90.06 88 VAL A O 1
ATOM 697 N N . LEU A 1 89 ? 7.560 -5.019 -10.421 1.00 91.12 89 LEU A N 1
ATOM 698 C CA . LEU A 1 89 ? 6.772 -5.963 -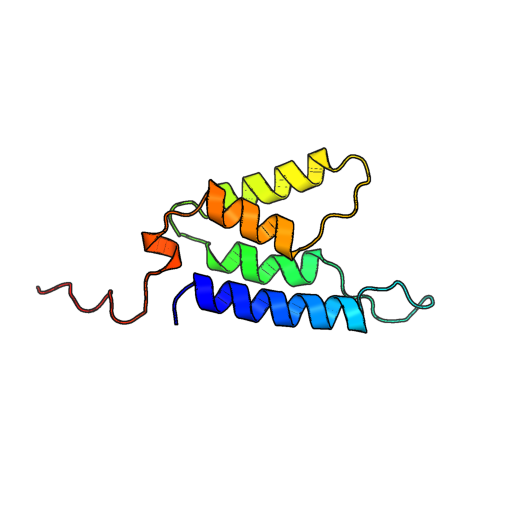9.621 1.00 91.12 89 LEU A CA 1
ATOM 699 C C . LEU A 1 89 ? 7.264 -7.402 -9.755 1.00 91.12 89 LEU A C 1
ATOM 701 O O . LEU A 1 89 ? 7.242 -8.146 -8.771 1.00 91.12 89 LEU A O 1
ATOM 705 N N . ASP A 1 90 ? 7.677 -7.766 -10.962 1.00 92.75 90 ASP A N 1
ATOM 706 C CA . ASP A 1 90 ? 7.982 -9.132 -11.356 1.00 92.75 90 ASP A CA 1
ATOM 707 C C . ASP A 1 90 ? 9.490 -9.428 -11.325 1.00 92.75 90 ASP A C 1
ATOM 709 O O . ASP A 1 90 ? 9.846 -10.602 -11.298 1.00 92.75 90 ASP A O 1
ATOM 713 N N . ALA A 1 91 ? 10.345 -8.400 -11.202 1.00 88.94 91 ALA A N 1
ATOM 714 C CA . ALA A 1 91 ? 11.780 -8.554 -10.967 1.00 88.94 91 ALA A CA 1
ATOM 715 C C . ALA A 1 91 ? 12.066 -9.478 -9.776 1.00 88.94 91 ALA A C 1
ATOM 717 O O . ALA A 1 91 ? 11.477 -9.357 -8.690 1.00 88.94 91 ALA A O 1
ATOM 718 N N . THR A 1 92 ? 13.007 -10.385 -9.994 1.00 83.56 92 THR A N 1
ATOM 719 C CA . THR A 1 92 ? 13.509 -11.359 -9.036 1.00 83.56 92 THR A CA 1
ATOM 720 C C . THR A 1 92 ? 14.996 -11.128 -8.781 1.00 83.56 92 THR A C 1
ATOM 722 O O . THR A 1 92 ? 15.670 -10.446 -9.542 1.00 83.56 92 THR A O 1
ATOM 725 N N . CYS A 1 93 ? 15.521 -11.673 -7.682 1.00 68.06 93 CYS A N 1
ATOM 726 C CA . CYS A 1 93 ? 16.934 -11.514 -7.322 1.00 68.06 93 CYS A CA 1
ATOM 727 C C . CYS A 1 93 ? 17.911 -12.111 -8.349 1.00 68.06 93 CYS A C 1
ATOM 729 O O . CYS A 1 93 ? 19.086 -11.781 -8.287 1.00 68.06 93 CYS A O 1
ATOM 731 N N . ASP A 1 94 ? 17.436 -12.958 -9.265 1.00 63.91 94 ASP A N 1
ATOM 732 C CA . ASP A 1 94 ? 18.262 -13.588 -10.299 1.00 63.91 94 ASP A CA 1
ATOM 733 C C . ASP A 1 94 ? 18.440 -12.681 -11.538 1.00 63.91 94 ASP A C 1
ATOM 735 O O . ASP A 1 94 ? 19.271 -12.968 -12.392 1.00 63.91 94 ASP A O 1
ATOM 739 N N . ASP A 1 95 ? 17.692 -11.574 -11.635 1.00 59.09 95 ASP A N 1
ATOM 740 C CA . ASP A 1 95 ? 17.735 -10.652 -12.782 1.00 59.09 95 ASP A CA 1
ATOM 741 C C . ASP A 1 95 ? 18.873 -9.602 -12.680 1.00 59.09 95 ASP A C 1
ATOM 743 O O . ASP A 1 95 ? 19.113 -8.862 -13.634 1.00 59.09 95 ASP A O 1
ATOM 747 N N . ASP A 1 96 ? 19.574 -9.521 -11.538 1.00 54.75 96 ASP A N 1
ATOM 748 C CA . ASP A 1 96 ? 20.673 -8.565 -11.285 1.00 54.75 96 ASP A CA 1
ATOM 749 C C . ASP A 1 96 ? 22.067 -9.097 -11.703 1.00 54.75 96 ASP A C 1
ATOM 751 O O . ASP A 1 96 ? 23.012 -8.312 -11.810 1.00 54.75 96 ASP A O 1
ATOM 755 N N . 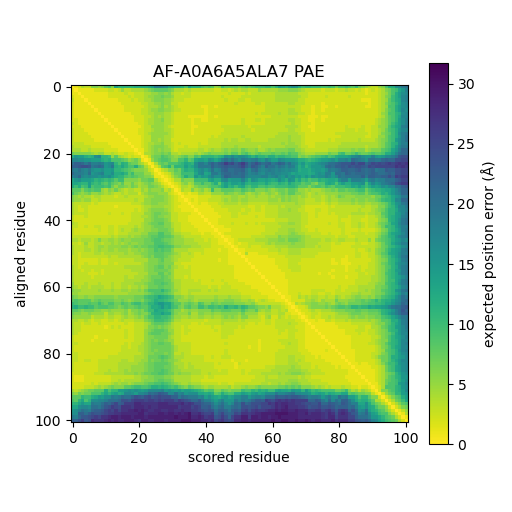ASP A 1 97 ? 22.215 -10.402 -11.974 1.00 51.06 97 ASP A N 1
ATOM 756 C CA . ASP A 1 97 ? 23.512 -11.038 -12.293 1.00 51.06 97 ASP A CA 1
ATOM 757 C C . ASP A 1 97 ? 23.916 -10.945 -13.784 1.00 51.06 97 ASP A C 1
ATOM 759 O O . ASP A 1 97 ? 25.032 -11.319 -14.147 1.00 51.06 97 ASP A O 1
ATOM 763 N N . ASP A 1 98 ? 23.062 -10.398 -14.657 1.00 50.72 98 ASP A N 1
ATOM 764 C CA . ASP A 1 98 ? 23.333 -10.261 -16.102 1.00 50.72 98 ASP A CA 1
ATOM 765 C C . ASP A 1 98 ? 24.064 -8.955 -16.492 1.00 50.72 98 ASP A C 1
ATOM 767 O O . ASP A 1 98 ? 24.174 -8.614 -17.675 1.00 50.72 98 ASP A O 1
ATOM 771 N N . ILE A 1 99 ? 24.628 -8.219 -15.526 1.00 54.75 99 ILE A N 1
ATOM 772 C CA . ILE A 1 99 ? 25.607 -7.163 -15.828 1.00 54.75 99 ILE A CA 1
ATOM 773 C C . ILE A 1 99 ? 26.985 -7.816 -15.993 1.00 54.75 99 ILE A C 1
ATOM 775 O O . ILE A 1 99 ? 27.805 -7.854 -15.0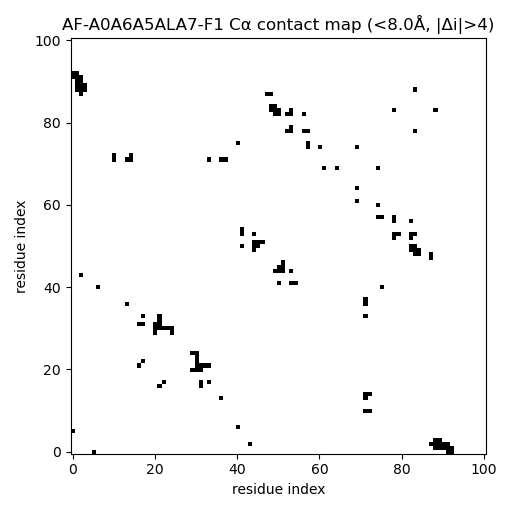77 1.00 54.75 99 ILE A O 1
ATOM 779 N N . VAL A 1 100 ? 27.226 -8.352 -17.190 1.00 52.03 100 VAL A N 1
ATOM 780 C CA . VAL A 1 100 ? 28.574 -8.666 -1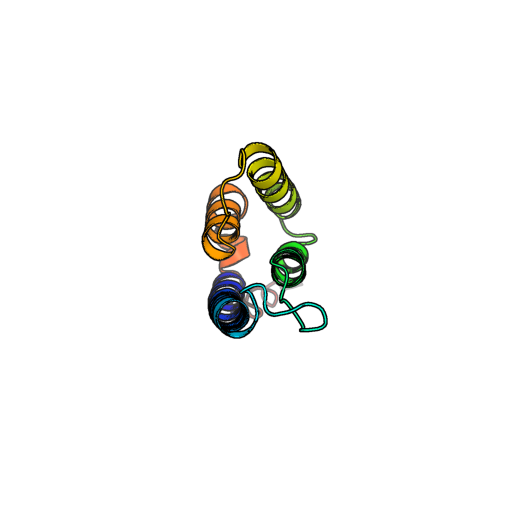7.679 1.00 52.03 100 VAL A CA 1
ATOM 781 C C . VAL A 1 100 ? 29.356 -7.369 -17.939 1.00 52.03 100 VAL A C 1
ATOM 783 O O . VAL A 1 100 ? 28.856 -6.479 -18.625 1.00 52.03 100 VAL A O 1
ATOM 786 N N . ASP A 1 101 ? 30.551 -7.331 -17.339 1.00 46.22 101 ASP A N 1
ATOM 787 C CA . ASP A 1 101 ? 31.661 -6.348 -17.362 1.00 46.22 101 ASP A CA 1
ATOM 788 C C . ASP A 1 101 ? 31.733 -5.374 -18.564 1.00 46.22 101 ASP A C 1
ATOM 790 O O . ASP A 1 101 ? 31.736 -5.840 -19.731 1.00 46.22 101 ASP A O 1
#

Organism: Aphanomyces astaci (NCBI:txid112090)

Nearest PDB structures (foldseek):
  5w9r-assembly1_A  TM=3.538E-01  e=6.261E+00  Toxoplasma gondii

Radius of gyration: 15.93 Å; Cα contacts (8 Å, |Δi|>4): 79; chains: 1; bounding box: 47×26×45 Å

Foldseek 3Di:
DFLLVVVVVLLVVVVVLCVVAQPDDDPPGHHDDLVVSVVVLLVSCVVHFLSVVLVVQLVVCVVPCPPPDDRSVVSSVVSCVVRPDPCNRGDDPVVVPPPDD

Solvent-accessible surface area (backbone atoms only — not comparable to full-atom values): 5994 Å² total; per-residue (Å²): 117,24,52,51,57,53,48,54,57,47,45,55,53,46,52,55,45,36,73,73,26,39,62,87,57,64,95,93,52,81,56,52,55,70,70,69,66,46,50,62,62,61,53,72,32,62,90,44,79,34,23,70,47,29,56,49,48,46,51,49,54,65,71,68,37,86,84,58,85,78,54,70,59,62,51,49,53,53,25,41,72,79,32,38,56,64,71,69,34,61,44,39,82,78,71,70,73,76,74,74,132

Mean predicted aligned error: 6.65 Å

pLDDT: mean 85.29, std 12.04, range [46.22, 95.88]

Sequence (101 aa):
LSRRQVVAAYLDYADDMQAKWGSVRKPGQYAMPTSLLMKPLLNLFNGEFGGKAVKRHVAQRWADRQGEQLELRDLVETAMEECIPAAVLDATCDDDDDIVD